Protein AF-A0A7C2C1T5-F1 (afdb_monomer_lite)

Sequence (94 aa):
MSPEEARDLLPLYALGALTPGERQRVEEALKRYPELWPEARALLETASELAAGLPPEPLPEGLEARVLRRIRRVRPSWGRPLLAAAAALLLVAL

InterPro domains:
  IPR027383 Putative zinc-finger [PF13490] (4-31)
  IPR041916 Anti-sigma factor, zinc-finger domain superfamily [G3DSA:1.10.10.1320] (1-73)

pLDDT: mean 87.32, std 15.79, range [51.03, 98.62]

Secondary structure (DSSP, 8-state):
--HHHHHHHHHHHHTT-S-HHHHHHHHHHHHH-GGGHHHHHHHHHHHHHHHHTSPPPPPPTTHHHHHHHHHHHHS--TTHHHHHHHHHHHHH--

Radius of gyration: 23.15 Å; chains: 1; boundi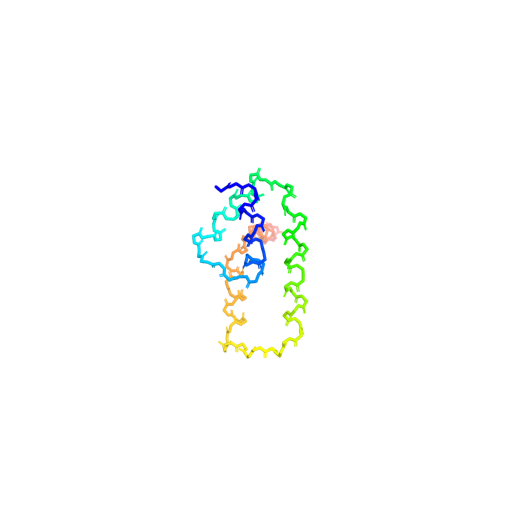ng box: 36×52×57 Å

Foldseek 3Di:
DDLVVLLVCLLCLLLVNDDPVNVVVSVVSCVVCVVSVVVSVVSNVVNVVVVVPDDDDDDPPCPVVVVVVVVVVPDPVVVVVVVVVVVVVVVVVD

Organism: NCBI:txid540988

Structure (mmCIF, N/CA/C/O backbone):
data_AF-A0A7C2C1T5-F1
#
_entry.id   AF-A0A7C2C1T5-F1
#
loop_
_atom_site.group_PDB
_atom_site.id
_atom_site.type_symbol
_atom_site.label_atom_id
_atom_site.label_alt_id
_atom_site.label_comp_id
_atom_site.label_asym_id
_atom_site.label_entity_id
_atom_site.label_seq_id
_atom_site.pdbx_PDB_ins_code
_atom_site.Cartn_x
_atom_site.Cartn_y
_atom_site.Cartn_z
_atom_site.occupancy
_ato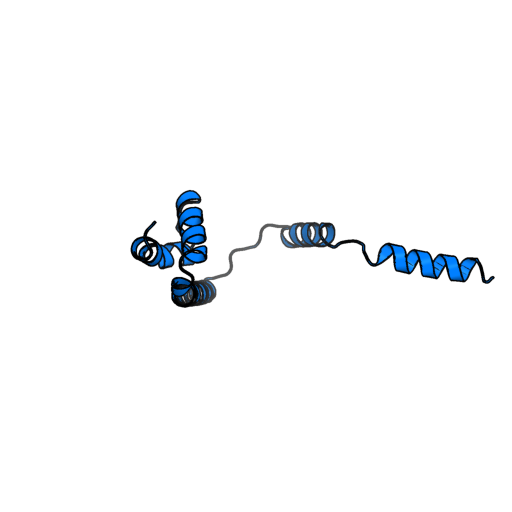m_site.B_iso_or_equiv
_atom_site.auth_seq_id
_atom_site.auth_comp_id
_atom_site.auth_asym_id
_atom_site.auth_atom_id
_atom_site.pdbx_PDB_model_num
ATOM 1 N N . MET A 1 1 ? -13.386 -4.904 11.084 1.00 93.88 1 MET A N 1
ATOM 2 C CA . MET A 1 1 ? -11.952 -4.975 11.379 1.00 93.88 1 MET A CA 1
ATOM 3 C C . MET A 1 1 ? -11.656 -3.986 12.479 1.00 93.88 1 MET A C 1
ATOM 5 O O . MET A 1 1 ? -12.128 -2.853 12.385 1.00 93.88 1 MET A O 1
ATOM 9 N N . SER A 1 2 ? -10.979 -4.450 13.524 1.00 98.12 2 SER A N 1
ATOM 10 C CA . SER A 1 2 ? -10.467 -3.606 14.606 1.00 98.12 2 SER A CA 1
ATOM 11 C C . SER A 1 2 ? -9.283 -2.752 14.107 1.00 98.12 2 SER A C 1
ATOM 13 O O . SER A 1 2 ? -8.713 -3.060 13.057 1.00 98.12 2 SER A O 1
ATOM 15 N N . PRO A 1 3 ? -8.899 -1.666 14.804 1.00 98.00 3 PRO A N 1
ATOM 16 C CA . PRO A 1 3 ? -7.715 -0.891 14.425 1.00 98.00 3 PRO A CA 1
ATOM 17 C C . PRO A 1 3 ? -6.414 -1.704 14.536 1.00 98.00 3 PRO A C 1
ATOM 19 O O . PRO A 1 3 ? -5.495 -1.477 13.757 1.00 98.00 3 PRO A O 1
ATOM 22 N N . GLU A 1 4 ? -6.345 -2.666 15.459 1.00 98.44 4 GLU A N 1
ATOM 23 C CA . GLU A 1 4 ? -5.188 -3.554 15.646 1.00 98.44 4 GLU A CA 1
ATOM 24 C C . GLU A 1 4 ? -5.048 -4.546 14.485 1.00 98.44 4 GLU A C 1
ATOM 26 O O . GLU A 1 4 ? -4.014 -4.577 13.829 1.00 98.44 4 GLU A O 1
ATOM 31 N N . GLU A 1 5 ? -6.135 -5.233 14.120 1.00 98.25 5 GLU A N 1
ATOM 32 C CA . GLU A 1 5 ? -6.174 -6.101 12.935 1.00 98.25 5 GLU A CA 1
ATOM 33 C C . GLU A 1 5 ? -5.819 -5.331 11.651 1.00 98.25 5 GLU A C 1
ATOM 35 O O . GLU A 1 5 ? -5.161 -5.860 10.758 1.00 98.25 5 GLU A O 1
ATOM 40 N N . ALA A 1 6 ? -6.266 -4.074 11.536 1.00 98.44 6 ALA A N 1
ATOM 41 C CA . ALA A 1 6 ? -5.926 -3.230 10.396 1.00 98.44 6 ALA A CA 1
ATOM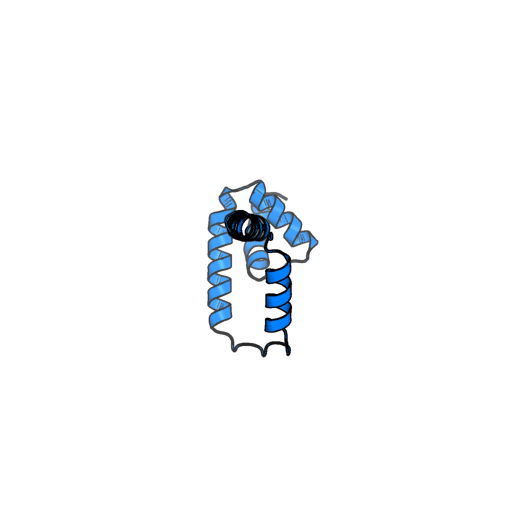 42 C C . ALA A 1 6 ? -4.432 -2.892 10.368 1.00 98.44 6 ALA A C 1
ATOM 44 O O . ALA A 1 6 ? -3.831 -2.955 9.295 1.00 98.44 6 ALA A O 1
ATOM 45 N N . ARG A 1 7 ? -3.850 -2.554 11.529 1.00 98.50 7 ARG A N 1
ATOM 46 C CA . ARG A 1 7 ? -2.421 -2.260 11.690 1.00 98.50 7 ARG A CA 1
ATOM 47 C C . ARG A 1 7 ? -1.559 -3.454 11.279 1.00 98.50 7 ARG A C 1
ATOM 49 O O . ARG A 1 7 ? -0.640 -3.278 10.483 1.00 98.50 7 ARG A O 1
ATOM 56 N N . ASP A 1 8 ? -1.910 -4.657 11.727 1.00 98.50 8 ASP A N 1
ATOM 57 C CA . ASP A 1 8 ? -1.176 -5.891 11.409 1.00 98.50 8 ASP A CA 1
ATOM 58 C C . ASP A 1 8 ? -1.117 -6.181 9.901 1.00 98.50 8 ASP A C 1
ATOM 60 O O . ASP A 1 8 ? -0.157 -6.769 9.400 1.00 98.50 8 ASP A O 1
ATOM 64 N N . LEU A 1 9 ? -2.129 -5.736 9.150 1.00 98.56 9 LEU A N 1
ATOM 65 C CA . LEU A 1 9 ? -2.191 -5.899 7.699 1.00 98.56 9 LEU A CA 1
ATOM 66 C C . LEU A 1 9 ? -1.492 -4.780 6.916 1.00 98.56 9 LEU A C 1
ATOM 68 O O . LEU A 1 9 ? -1.310 -4.934 5.705 1.00 98.56 9 LEU A O 1
ATOM 72 N N . LEU A 1 10 ? -1.080 -3.673 7.547 1.00 98.56 10 LEU A N 1
ATOM 73 C CA . LEU A 1 10 ? -0.453 -2.546 6.841 1.00 98.56 10 LEU A CA 1
ATOM 74 C C . LEU A 1 10 ? 0.836 -2.921 6.093 1.00 98.56 10 LEU A C 1
ATOM 76 O O . LEU A 1 10 ? 0.990 -2.455 4.962 1.00 98.56 10 LEU A O 1
ATOM 80 N N . PRO A 1 11 ? 1.738 -3.777 6.619 1.00 98.38 11 PRO A N 1
ATOM 81 C CA . PRO A 1 11 ? 2.921 -4.195 5.866 1.00 98.38 11 PRO A CA 1
ATOM 82 C C . PRO A 1 11 ? 2.559 -4.951 4.581 1.00 98.38 11 PRO A C 1
ATOM 84 O O . PRO A 1 11 ? 3.102 -4.674 3.511 1.00 98.38 11 PRO A O 1
ATOM 87 N N . LEU A 1 12 ? 1.588 -5.867 4.655 1.00 98.25 12 LEU A N 1
ATOM 88 C CA . LEU A 1 12 ? 1.106 -6.617 3.490 1.00 98.25 12 LEU A CA 1
ATOM 89 C C . LEU A 1 12 ? 0.365 -5.713 2.502 1.00 98.25 12 LEU A C 1
ATOM 91 O O . LEU A 1 12 ? 0.488 -5.883 1.289 1.00 98.25 12 LEU A O 1
ATOM 95 N N . TYR A 1 13 ? -0.385 -4.737 3.013 1.00 98.25 13 TYR A N 1
ATOM 9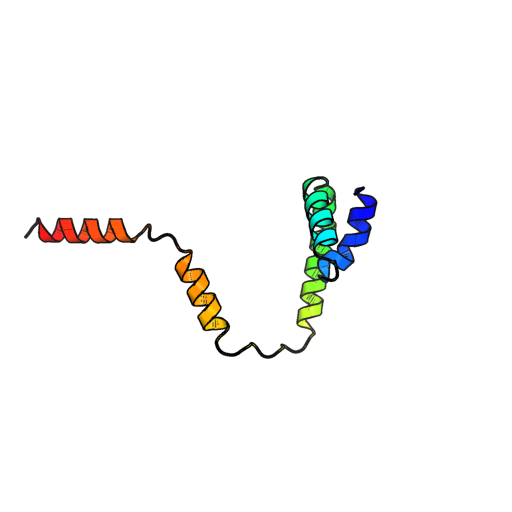6 C CA . TYR A 1 13 ? -1.020 -3.707 2.202 1.00 98.25 13 TYR A CA 1
ATOM 97 C C . TYR A 1 13 ? 0.025 -2.891 1.430 1.00 98.25 13 TYR A C 1
ATOM 99 O O . TYR A 1 13 ? -0.107 -2.742 0.215 1.00 98.25 13 TYR A O 1
ATOM 107 N N . ALA A 1 14 ? 1.084 -2.429 2.106 1.00 98.00 14 ALA A N 1
ATOM 108 C CA . ALA A 1 14 ? 2.151 -1.630 1.507 1.00 98.00 14 ALA A CA 1
ATOM 109 C C . ALA A 1 14 ? 2.922 -2.393 0.419 1.00 98.00 14 ALA A C 1
ATOM 111 O O . ALA A 1 14 ? 3.222 -1.834 -0.633 1.00 98.00 14 ALA A O 1
ATOM 112 N N . LEU A 1 15 ? 3.166 -3.689 0.629 1.00 96.12 15 LEU A N 1
ATOM 113 C CA . LEU A 1 15 ? 3.797 -4.572 -0.358 1.00 96.12 15 LEU A CA 1
ATOM 114 C C . LEU A 1 15 ? 2.840 -5.040 -1.470 1.00 96.12 15 LEU A C 1
ATOM 116 O O . LEU A 1 15 ? 3.250 -5.761 -2.377 1.00 96.12 15 LEU A O 1
ATOM 120 N N . GLY A 1 16 ? 1.558 -4.669 -1.412 1.00 96.38 16 GLY A N 1
ATOM 121 C CA . GLY A 1 16 ? 0.555 -5.106 -2.381 1.00 96.38 16 GLY A CA 1
ATOM 122 C C . GLY A 1 16 ? 0.228 -6.604 -2.321 1.00 96.38 16 GLY A C 1
ATOM 123 O O . GLY A 1 16 ? -0.329 -7.128 -3.282 1.00 96.38 16 GLY A O 1
ATOM 124 N N . ALA A 1 17 ? 0.533 -7.276 -1.208 1.00 97.56 17 ALA A N 1
ATOM 125 C CA . ALA A 1 17 ? 0.421 -8.726 -1.019 1.00 97.56 17 ALA A CA 1
ATOM 126 C C . ALA A 1 17 ? -0.944 -9.194 -0.469 1.00 97.56 17 ALA A C 1
ATOM 128 O O . ALA A 1 17 ? -1.128 -10.375 -0.186 1.00 97.56 17 ALA A O 1
ATOM 129 N N . LEU A 1 18 ? -1.903 -8.280 -0.308 1.00 98.25 18 LEU A N 1
ATOM 130 C CA . LEU A 1 18 ? -3.264 -8.602 0.125 1.00 98.25 18 LEU A CA 1
ATOM 131 C C . LEU A 1 18 ? -4.140 -9.090 -1.027 1.00 98.25 18 LEU A C 1
ATOM 133 O O . LEU A 1 18 ? -4.046 -8.604 -2.158 1.00 98.25 18 LEU A O 1
ATOM 137 N N . THR A 1 19 ? -5.096 -9.962 -0.709 1.00 98.31 19 THR A N 1
ATOM 138 C CA . THR A 1 19 ? -6.207 -10.247 -1.623 1.00 98.31 19 THR A CA 1
ATOM 139 C C . THR A 1 19 ? -7.068 -8.991 -1.845 1.00 98.31 19 THR A C 1
ATOM 141 O O . THR A 1 19 ? -7.081 -8.082 -1.006 1.00 98.31 19 THR A O 1
ATOM 144 N N . PRO A 1 20 ? -7.856 -8.913 -2.938 1.00 98.25 20 PRO A N 1
ATOM 145 C CA . PRO A 1 20 ? -8.723 -7.759 -3.189 1.00 98.25 20 PRO A CA 1
ATOM 146 C C . PRO A 1 20 ? -9.707 -7.461 -2.046 1.00 98.25 20 PRO A C 1
ATOM 148 O O . PRO A 1 20 ? -9.932 -6.299 -1.711 1.00 98.25 20 PRO A O 1
ATOM 151 N N . GLY A 1 21 ? -10.261 -8.503 -1.415 1.00 98.19 21 GLY A N 1
ATOM 152 C CA . GLY A 1 21 ? -11.186 -8.353 -0.290 1.00 98.19 21 GLY A CA 1
ATOM 153 C C . GLY A 1 21 ? -10.503 -7.848 0.984 1.00 98.19 21 GLY A C 1
ATOM 154 O O . GLY A 1 21 ? -11.049 -6.998 1.683 1.00 98.19 21 GLY A O 1
ATOM 155 N N . GLU A 1 22 ? -9.295 -8.326 1.288 1.00 98.31 22 GLU A N 1
ATOM 156 C CA . GLU A 1 22 ? -8.506 -7.818 2.419 1.00 98.31 22 GLU A CA 1
ATOM 157 C C . GLU A 1 22 ? -8.092 -6.371 2.210 1.00 98.31 22 GLU A C 1
ATOM 159 O O . GLU A 1 22 ? -8.296 -5.555 3.106 1.00 98.31 22 GLU A O 1
ATOM 164 N N . ARG A 1 23 ? -7.602 -6.040 1.011 1.00 98.50 23 ARG A N 1
ATOM 165 C CA . ARG A 1 23 ? -7.267 -4.666 0.641 1.00 98.50 23 ARG A CA 1
ATOM 166 C C . ARG A 1 23 ? -8.451 -3.737 0.880 1.00 98.50 23 ARG A C 1
ATOM 168 O O . ARG A 1 23 ? -8.296 -2.732 1.563 1.00 98.50 23 ARG A O 1
ATOM 175 N N . GLN A 1 24 ? -9.634 -4.098 0.383 1.00 98.50 24 GLN A N 1
ATOM 176 C CA . GLN A 1 24 ? -10.826 -3.274 0.558 1.00 98.50 24 GLN A CA 1
ATOM 177 C C . GLN A 1 24 ? -11.170 -3.077 2.041 1.00 98.50 24 GLN A C 1
ATOM 179 O O . GLN A 1 24 ? -11.489 -1.968 2.460 1.00 98.50 24 GLN A O 1
ATOM 184 N N . ARG A 1 25 ? -11.057 -4.127 2.866 1.00 98.31 25 ARG A N 1
ATOM 185 C CA . ARG A 1 25 ? -11.275 -4.003 4.317 1.00 98.31 25 ARG A CA 1
ATOM 186 C C . ARG A 1 25 ? -10.251 -3.076 4.979 1.00 98.31 25 ARG A C 1
ATOM 188 O O . ARG A 1 25 ? -10.652 -2.293 5.838 1.00 98.31 25 ARG A O 1
ATOM 195 N N . VAL A 1 26 ? -8.974 -3.145 4.592 1.00 98.56 26 VAL A N 1
ATOM 196 C CA . VAL A 1 26 ? -7.907 -2.258 5.101 1.00 98.56 26 VAL A CA 1
ATOM 197 C C . VAL A 1 26 ? -8.153 -0.813 4.685 1.00 98.56 26 VAL A C 1
ATOM 199 O O . VAL A 1 26 ? -8.096 0.076 5.529 1.00 98.56 26 VAL A O 1
ATOM 202 N N . GLU A 1 27 ? -8.521 -0.568 3.431 1.00 98.44 27 GLU A N 1
ATOM 203 C CA . GLU A 1 27 ? -8.850 0.775 2.942 1.00 98.44 27 GLU A CA 1
ATOM 204 C C . GLU A 1 27 ? -10.049 1.384 3.685 1.00 98.44 27 GLU A C 1
ATOM 206 O O . GLU A 1 27 ? -10.014 2.555 4.063 1.00 98.44 27 GLU A O 1
ATOM 211 N N . GLU A 1 28 ? -11.094 0.600 3.961 1.00 98.56 28 GLU A N 1
ATOM 212 C CA . GLU A 1 28 ? -12.217 1.060 4.787 1.00 98.56 28 GLU A CA 1
ATOM 213 C C . GLU A 1 28 ? -11.808 1.318 6.246 1.00 98.56 28 GLU A C 1
ATOM 215 O O . GLU A 1 28 ? -12.288 2.270 6.867 1.00 98.56 28 GLU A O 1
ATOM 220 N N . ALA A 1 29 ? -10.891 0.521 6.803 1.00 98.38 29 ALA A N 1
ATOM 221 C CA . ALA A 1 29 ? -10.354 0.764 8.138 1.00 98.38 29 ALA A CA 1
ATOM 222 C C . ALA A 1 29 ? -9.504 2.043 8.195 1.00 98.38 29 ALA A C 1
ATOM 224 O O . ALA A 1 29 ? -9.679 2.822 9.122 1.00 98.38 29 ALA A O 1
ATOM 225 N N . LEU A 1 30 ? -8.675 2.327 7.186 1.00 98.38 30 LEU A N 1
ATOM 226 C CA . LEU A 1 30 ? -7.892 3.569 7.089 1.00 98.38 30 LEU A CA 1
ATOM 227 C C . LEU A 1 30 ? -8.769 4.826 6.964 1.00 98.38 30 LEU A C 1
ATOM 229 O O . LEU A 1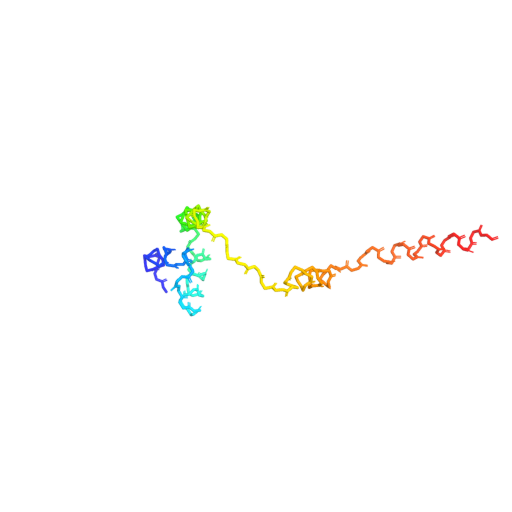 30 ? -8.374 5.909 7.396 1.00 98.38 30 LEU A O 1
ATOM 233 N N . LYS A 1 31 ? -9.972 4.705 6.387 1.00 98.31 31 LYS A N 1
ATOM 234 C CA . LYS A 1 31 ? -10.971 5.789 6.395 1.00 98.31 31 LYS A CA 1
ATOM 235 C C . LYS A 1 31 ? -11.576 5.995 7.784 1.00 98.31 31 LYS A C 1
ATOM 237 O O . LYS A 1 31 ? -11.882 7.124 8.153 1.00 98.31 31 LYS A O 1
ATOM 242 N N . ARG A 1 32 ? -11.785 4.907 8.530 1.00 98.44 32 ARG A N 1
ATOM 243 C CA . ARG A 1 32 ? -12.409 4.920 9.861 1.00 98.44 32 ARG A CA 1
ATOM 244 C C . ARG A 1 32 ? -11.444 5.325 10.978 1.00 98.44 32 ARG A C 1
ATOM 246 O O . ARG A 1 32 ? -11.878 5.991 11.910 1.00 98.44 32 ARG A O 1
ATOM 253 N N . TYR A 1 33 ? -10.183 4.922 10.869 1.00 98.44 33 TYR A N 1
ATOM 254 C CA . TYR A 1 33 ? -9.116 5.101 11.854 1.00 98.44 33 TYR A CA 1
ATOM 255 C C . TYR A 1 33 ? -7.981 5.927 11.230 1.00 98.44 33 TYR A C 1
ATOM 257 O O . TYR A 1 33 ? -6.958 5.372 10.809 1.00 98.44 33 TYR A O 1
ATOM 265 N N . PRO A 1 34 ? -8.162 7.253 11.083 1.00 97.94 34 PRO A N 1
ATOM 266 C CA . PRO A 1 34 ? -7.190 8.106 10.410 1.00 97.94 34 PRO A CA 1
ATOM 267 C C . PRO A 1 34 ? -5.816 8.142 11.100 1.00 97.94 34 PRO A C 1
ATOM 269 O O . PRO A 1 34 ? -4.814 8.445 10.455 1.00 97.94 34 PRO A O 1
ATOM 272 N N . GLU A 1 35 ? -5.743 7.792 12.383 1.00 98.25 35 GLU A N 1
ATOM 273 C CA . GLU A 1 35 ? -4.515 7.638 13.164 1.00 98.25 35 GLU A CA 1
ATOM 274 C C . GLU A 1 35 ? -3.566 6.547 12.640 1.00 98.25 35 GLU A C 1
ATOM 276 O O . GLU A 1 35 ? -2.389 6.555 12.990 1.00 98.25 35 GLU A O 1
ATOM 281 N N . LEU A 1 36 ? -4.043 5.633 11.786 1.00 98.44 36 LEU A N 1
ATOM 282 C CA . LEU A 1 36 ? -3.219 4.599 11.150 1.00 98.44 36 LEU A CA 1
ATOM 283 C C . LEU A 1 36 ? -2.477 5.104 9.899 1.00 98.44 36 LEU A C 1
ATOM 285 O O . LEU A 1 36 ? -1.537 4.460 9.433 1.00 98.44 36 LEU A O 1
ATOM 289 N N . TRP A 1 37 ? -2.859 6.263 9.345 1.00 98.19 37 TRP A N 1
ATOM 290 C CA . TRP A 1 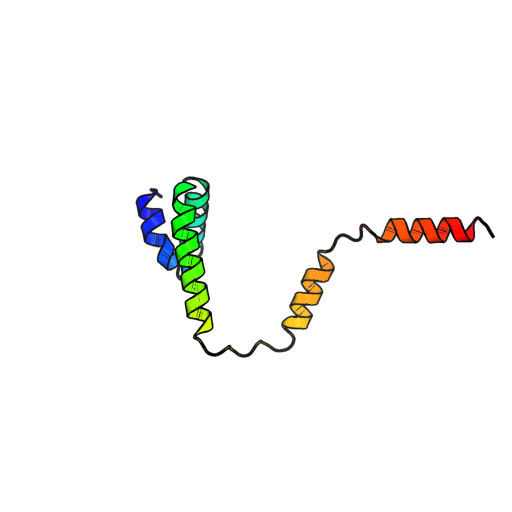37 ? -2.234 6.803 8.131 1.00 98.19 37 TRP A CA 1
ATOM 291 C C . TRP A 1 37 ? -0.736 7.089 8.237 1.00 98.19 37 TRP A C 1
ATOM 293 O O . TRP A 1 37 ? -0.047 6.812 7.255 1.00 98.19 37 TRP A O 1
ATOM 303 N N . PRO A 1 38 ? -0.203 7.651 9.341 1.00 98.62 38 PRO A N 1
ATOM 304 C CA . PRO A 1 38 ? 1.231 7.899 9.459 1.00 98.62 38 PRO A CA 1
ATOM 305 C C . PRO A 1 38 ? 2.057 6.621 9.282 1.00 98.62 38 PRO A C 1
ATOM 307 O O . PRO A 1 38 ? 3.011 6.605 8.511 1.00 98.62 38 PRO A O 1
ATOM 310 N N . GLU A 1 39 ? 1.636 5.534 9.928 1.00 98.38 39 GLU A N 1
ATOM 311 C CA . GLU A 1 39 ? 2.288 4.227 9.832 1.00 98.38 39 GLU A CA 1
ATOM 312 C C . GLU A 1 39 ? 2.135 3.622 8.432 1.00 98.38 39 GLU A C 1
ATOM 314 O O . GLU A 1 39 ? 3.118 3.198 7.825 1.00 98.38 39 GLU A O 1
ATOM 319 N N . ALA A 1 40 ? 0.924 3.667 7.866 1.00 98.31 40 ALA A N 1
ATOM 320 C CA . ALA A 1 40 ? 0.676 3.195 6.507 1.00 98.31 40 ALA A CA 1
ATOM 321 C C . ALA A 1 40 ? 1.534 3.939 5.468 1.00 98.31 40 ALA A C 1
ATOM 323 O O . ALA A 1 40 ? 2.058 3.320 4.545 1.00 98.31 40 ALA A O 1
ATOM 324 N N . ARG A 1 41 ? 1.701 5.262 5.615 1.00 98.38 41 ARG A N 1
ATOM 325 C CA . ARG A 1 41 ? 2.555 6.072 4.733 1.00 98.38 41 ARG A CA 1
ATOM 326 C C . ARG A 1 41 ? 4.022 5.703 4.865 1.00 98.38 41 ARG A C 1
ATOM 328 O O . ARG A 1 41 ? 4.647 5.484 3.837 1.00 98.38 41 ARG A O 1
ATOM 335 N N . ALA A 1 42 ? 4.534 5.577 6.089 1.00 98.44 42 ALA A N 1
ATOM 336 C CA . ALA A 1 42 ? 5.919 5.173 6.314 1.00 98.44 42 ALA A CA 1
ATOM 337 C C . ALA A 1 42 ? 6.220 3.822 5.641 1.00 98.44 42 ALA A C 1
ATOM 339 O O . ALA A 1 42 ? 7.207 3.688 4.925 1.00 98.44 42 ALA A O 1
ATOM 340 N N . LEU A 1 43 ? 5.318 2.844 5.779 1.00 98.31 43 LEU A N 1
ATOM 341 C CA . LEU A 1 43 ? 5.462 1.538 5.133 1.00 98.31 43 LEU A CA 1
ATOM 342 C C . LEU A 1 43 ? 5.396 1.619 3.599 1.00 98.31 43 LEU A C 1
ATOM 344 O O . LEU A 1 43 ? 6.169 0.946 2.919 1.00 98.31 43 LEU A O 1
ATOM 348 N N . LEU A 1 44 ? 4.498 2.439 3.041 1.00 97.81 44 LEU A N 1
ATOM 349 C CA . LEU A 1 44 ? 4.405 2.663 1.593 1.00 97.81 44 LEU A CA 1
ATOM 350 C C . LEU A 1 44 ? 5.669 3.331 1.030 1.00 97.81 44 LEU A C 1
ATOM 352 O O . LEU A 1 44 ? 6.137 2.949 -0.042 1.00 97.81 44 LEU A O 1
ATOM 356 N N . GLU A 1 45 ? 6.229 4.303 1.750 1.00 97.06 45 GLU A N 1
ATOM 357 C CA . GLU A 1 45 ? 7.487 4.963 1.391 1.00 97.06 45 GLU A CA 1
ATOM 358 C C . GLU A 1 45 ? 8.639 3.952 1.390 1.00 97.06 45 GLU A C 1
ATOM 360 O O . GLU A 1 45 ? 9.310 3.799 0.369 1.00 97.06 45 GLU A O 1
ATOM 365 N N . THR A 1 46 ? 8.793 3.157 2.454 1.00 96.19 46 THR A N 1
ATOM 366 C CA . THR A 1 46 ? 9.806 2.090 2.513 1.00 96.19 46 THR A CA 1
ATOM 367 C C . THR A 1 46 ? 9.635 1.055 1.395 1.00 96.19 46 THR A C 1
ATOM 369 O O . THR A 1 46 ? 10.615 0.637 0.777 1.00 96.19 46 THR A O 1
ATOM 372 N N . ALA A 1 47 ? 8.400 0.653 1.078 1.00 95.25 47 ALA A N 1
ATOM 373 C CA . ALA A 1 47 ? 8.138 -0.264 -0.032 1.00 95.25 47 ALA A CA 1
ATOM 374 C C . ALA A 1 47 ? 8.576 0.330 -1.386 1.00 95.25 47 ALA A C 1
ATOM 376 O O . ALA A 1 47 ? 9.074 -0.397 -2.249 1.00 95.25 47 ALA A O 1
ATOM 377 N N . SER A 1 48 ? 8.437 1.648 -1.569 1.00 92.56 48 SER A N 1
ATOM 378 C CA . SER A 1 48 ? 8.891 2.337 -2.781 1.00 92.56 48 SER A CA 1
ATOM 379 C C . SER A 1 48 ? 10.419 2.388 -2.900 1.00 92.56 48 SER A C 1
ATOM 381 O O . SER A 1 48 ? 10.953 2.166 -3.987 1.00 92.56 48 SER A O 1
ATOM 383 N N . GLU A 1 49 ? 11.127 2.596 -1.788 1.00 94.25 49 GLU A N 1
ATOM 384 C CA . GLU A 1 49 ? 12.594 2.567 -1.745 1.00 94.25 49 GLU A CA 1
ATOM 385 C C . GLU A 1 49 ? 13.134 1.172 -2.067 1.00 94.25 49 GLU A C 1
ATOM 387 O O . GLU A 1 49 ? 14.098 1.035 -2.820 1.00 94.25 49 GLU A O 1
ATOM 392 N N . LEU A 1 50 ? 12.468 0.124 -1.570 1.00 91.00 50 LEU A N 1
ATOM 393 C CA . LEU A 1 50 ? 12.827 -1.257 -1.884 1.00 91.00 50 LEU A CA 1
ATOM 394 C C . LEU A 1 50 ? 12.729 -1.536 -3.390 1.00 91.00 50 LEU A C 1
ATOM 396 O O . LEU A 1 50 ? 13.622 -2.160 -3.964 1.00 91.00 50 LEU A O 1
ATOM 400 N N . ALA A 1 51 ? 11.674 -1.040 -4.044 1.00 87.50 51 ALA A N 1
ATOM 401 C CA . ALA A 1 51 ? 11.493 -1.203 -5.484 1.00 87.50 51 ALA A CA 1
ATOM 402 C C . ALA A 1 51 ? 12.592 -0.503 -6.304 1.00 87.50 51 ALA A C 1
ATOM 404 O O . ALA A 1 51 ? 12.959 -0.998 -7.367 1.00 87.50 51 ALA A O 1
ATOM 405 N N . ALA A 1 52 ? 13.160 0.601 -5.806 1.00 88.12 52 ALA A N 1
ATOM 406 C CA . ALA A 1 52 ? 14.250 1.314 -6.476 1.00 88.12 52 ALA A CA 1
ATOM 407 C C . ALA A 1 52 ? 15.563 0.509 -6.532 1.00 88.12 52 ALA A C 1
ATOM 409 O O . ALA A 1 52 ? 16.405 0.768 -7.391 1.00 88.12 52 ALA A O 1
ATOM 410 N N . GLY A 1 53 ? 15.739 -0.472 -5.640 1.00 89.31 53 GLY A N 1
ATOM 411 C CA . GLY A 1 53 ? 16.890 -1.380 -5.640 1.00 89.31 53 GLY A CA 1
ATOM 412 C C . GLY A 1 53 ? 16.778 -2.551 -6.623 1.00 89.31 53 GLY A C 1
ATOM 413 O O . GLY A 1 53 ? 17.739 -3.305 -6.777 1.00 89.31 53 GLY A O 1
ATOM 414 N N . LEU A 1 54 ? 15.625 -2.731 -7.274 1.00 88.44 54 LEU A N 1
ATOM 415 C CA . LEU A 1 54 ? 15.387 -3.825 -8.214 1.00 88.44 54 LEU A CA 1
ATOM 416 C C . LEU A 1 54 ? 15.701 -3.400 -9.656 1.00 88.44 54 LEU A C 1
ATOM 418 O O . LEU A 1 54 ? 15.503 -2.237 -10.019 1.00 88.44 54 LEU A O 1
ATOM 422 N N . PRO A 1 55 ? 16.166 -4.327 -10.514 1.00 91.50 55 PRO A N 1
ATOM 423 C CA . PRO A 1 55 ? 16.288 -4.042 -11.935 1.00 91.50 55 PRO A CA 1
ATOM 424 C C . PRO A 1 55 ? 14.903 -3.731 -12.530 1.00 91.50 55 PRO A C 1
ATOM 426 O O . PRO A 1 55 ? 13.918 -4.377 -12.163 1.00 91.50 55 PRO A O 1
ATOM 429 N N . PRO A 1 56 ? 14.801 -2.762 -13.455 1.00 87.38 56 PRO A N 1
ATOM 430 C CA . PRO A 1 56 ? 13.537 -2.453 -14.103 1.00 87.38 56 PRO A CA 1
ATOM 431 C C . PRO A 1 56 ? 13.094 -3.609 -15.007 1.00 87.38 56 PRO A C 1
ATOM 433 O O . PRO A 1 56 ? 13.869 -4.100 -15.829 1.00 87.38 56 PRO A O 1
ATOM 436 N N . GLU A 1 57 ? 11.826 -4.000 -14.897 1.00 89.62 57 GLU A N 1
ATOM 437 C CA . GLU A 1 57 ? 11.204 -4.960 -15.810 1.00 89.62 57 GLU A CA 1
ATOM 438 C C . GLU A 1 57 ? 10.928 -4.284 -17.170 1.00 89.62 57 GLU A C 1
ATOM 440 O O . GLU A 1 57 ? 10.488 -3.124 -17.201 1.00 89.62 57 GLU A O 1
ATOM 445 N N . PRO A 1 58 ? 11.154 -4.962 -18.311 1.00 91.81 58 PRO A N 1
ATOM 446 C CA . PRO A 1 58 ? 10.796 -4.427 -19.616 1.00 91.81 58 PRO A CA 1
ATOM 447 C C . PRO A 1 58 ? 9.307 -4.082 -19.696 1.00 91.81 58 PRO A C 1
ATOM 449 O O . PRO A 1 58 ? 8.423 -4.861 -19.334 1.00 91.81 58 PRO A O 1
ATOM 452 N N . LEU A 1 59 ? 9.018 -2.897 -20.231 1.00 91.31 59 LEU A N 1
ATOM 453 C CA . LEU A 1 59 ? 7.644 -2.469 -20.453 1.00 91.31 59 LEU A CA 1
ATOM 454 C C . LEU A 1 59 ? 7.050 -3.192 -21.672 1.00 91.31 59 LEU A C 1
ATOM 456 O O . LEU A 1 59 ? 7.715 -3.294 -22.704 1.00 91.31 59 LEU A O 1
ATOM 460 N N . PRO A 1 60 ? 5.775 -3.618 -21.613 1.00 94.62 60 PRO A N 1
ATOM 461 C CA . PRO A 1 60 ? 5.074 -4.133 -22.780 1.00 94.62 60 PRO A CA 1
ATOM 462 C C . PRO A 1 60 ? 5.076 -3.133 -23.939 1.00 94.62 60 PRO A C 1
ATOM 464 O O . PRO A 1 60 ? 4.840 -1.933 -23.745 1.00 94.62 60 PRO A O 1
ATOM 467 N N . GLU A 1 61 ? 5.253 -3.636 -25.160 1.00 95.38 61 GLU A N 1
ATOM 468 C CA . GLU A 1 61 ? 5.237 -2.805 -26.363 1.00 95.38 61 GLU A CA 1
ATOM 469 C C . GLU A 1 61 ? 3.949 -1.971 -26.467 1.00 95.38 61 GLU A C 1
ATOM 471 O O . GLU A 1 61 ? 2.828 -2.428 -26.215 1.00 95.38 61 GLU A O 1
ATOM 476 N N . GLY A 1 62 ? 4.109 -0.690 -26.810 1.00 94.88 62 GLY A N 1
ATOM 477 C CA . GLY A 1 62 ? 2.995 0.243 -26.977 1.00 94.88 62 GLY A CA 1
ATOM 478 C C . GLY A 1 62 ? 2.241 0.609 -25.689 1.00 94.88 62 GLY A C 1
ATOM 479 O O . GLY A 1 62 ? 1.207 1.284 -25.776 1.00 94.88 62 GLY A O 1
ATOM 480 N N . LEU A 1 63 ? 2.717 0.207 -24.499 1.00 94.50 63 LEU A N 1
ATOM 481 C CA . LEU A 1 63 ? 2.103 0.577 -23.218 1.00 94.50 63 LEU A CA 1
ATOM 482 C C . LEU A 1 63 ? 1.992 2.098 -23.066 1.00 94.50 63 LEU A C 1
ATOM 484 O O . LEU A 1 63 ? 0.910 2.599 -22.755 1.00 94.50 63 LEU A O 1
ATOM 488 N N . GLU A 1 64 ? 3.066 2.833 -23.352 1.00 93.38 64 GLU A N 1
ATOM 489 C CA . GLU A 1 64 ? 3.091 4.295 -23.256 1.00 93.38 64 GLU A CA 1
ATOM 490 C C . GLU A 1 64 ? 1.998 4.937 -24.125 1.00 93.38 64 GLU A C 1
ATOM 492 O O . GLU A 1 64 ? 1.147 5.678 -23.629 1.00 93.38 64 GLU A O 1
ATOM 497 N N . ALA A 1 65 ? 1.934 4.574 -25.411 1.00 95.25 65 ALA A N 1
ATOM 498 C CA . ALA A 1 65 ? 0.921 5.083 -26.334 1.00 95.25 65 ALA A CA 1
ATOM 499 C C . ALA A 1 65 ? -0.512 4.754 -25.869 1.00 95.25 65 ALA A C 1
ATOM 501 O O . ALA A 1 65 ? -1.419 5.590 -25.973 1.00 95.25 65 ALA A O 1
ATOM 502 N N . ARG A 1 66 ? -0.735 3.549 -25.321 1.00 93.62 66 ARG A N 1
ATOM 503 C CA . ARG A 1 66 ? -2.030 3.139 -24.749 1.00 93.62 66 ARG A CA 1
ATOM 504 C C . ARG A 1 66 ? -2.417 3.999 -23.545 1.00 93.62 66 ARG A C 1
ATOM 506 O O . ARG A 1 66 ? -3.571 4.433 -23.475 1.00 93.62 66 ARG A O 1
ATOM 513 N N . VAL A 1 67 ? -1.479 4.258 -22.633 1.00 94.31 67 VAL A N 1
ATOM 514 C CA . VAL A 1 67 ? -1.689 5.089 -21.437 1.00 94.31 67 VAL A CA 1
ATOM 515 C C . VAL A 1 67 ? -1.965 6.539 -21.832 1.00 94.31 67 VAL A C 1
ATOM 517 O O . VAL A 1 67 ? -2.993 7.094 -21.438 1.00 94.31 67 VAL A O 1
ATOM 520 N N . LEU A 1 68 ? -1.132 7.130 -22.693 1.00 93.75 68 LEU A N 1
ATOM 521 C CA . LEU A 1 68 ? -1.299 8.507 -23.168 1.00 93.75 68 LEU A CA 1
ATOM 522 C C . LEU A 1 68 ? -2.646 8.714 -23.867 1.00 93.75 68 LEU A C 1
ATOM 524 O O . LEU A 1 68 ? -3.337 9.706 -23.621 1.00 93.75 68 LEU A O 1
ATOM 528 N N . ARG A 1 69 ? -3.072 7.759 -24.701 1.00 93.12 69 ARG A N 1
ATOM 529 C CA . ARG A 1 69 ? -4.390 7.797 -25.348 1.00 93.12 69 ARG A CA 1
ATOM 530 C C . ARG A 1 69 ? -5.534 7.752 -24.333 1.00 93.12 69 ARG A C 1
ATOM 532 O O . ARG A 1 69 ? -6.527 8.455 -24.520 1.00 93.12 69 ARG A O 1
ATOM 539 N N . ARG A 1 70 ? -5.413 6.950 -23.268 1.00 90.31 70 ARG A N 1
ATOM 540 C CA . ARG A 1 70 ? -6.421 6.874 -22.197 1.00 90.31 70 ARG A CA 1
ATOM 541 C C . ARG A 1 70 ? -6.509 8.189 -21.420 1.00 90.31 70 ARG A C 1
ATOM 543 O O . ARG A 1 70 ? -7.613 8.693 -21.253 1.00 90.31 70 ARG A O 1
ATOM 550 N N . ILE A 1 71 ? -5.379 8.782 -21.036 1.00 89.44 71 ILE A N 1
ATOM 551 C CA . ILE A 1 71 ? -5.346 10.067 -20.314 1.00 89.44 71 ILE A CA 1
ATOM 552 C C . ILE A 1 71 ? -5.952 11.193 -21.165 1.00 89.44 71 ILE A C 1
ATOM 554 O O . ILE A 1 71 ? -6.770 11.972 -20.677 1.00 89.44 71 ILE A O 1
ATOM 558 N N . ARG A 1 72 ? -5.612 11.264 -22.461 1.00 82.62 72 ARG A N 1
ATOM 559 C CA . ARG A 1 72 ? -6.147 12.294 -23.372 1.00 82.62 72 ARG A CA 1
ATOM 560 C C . ARG A 1 72 ? -7.668 12.229 -23.537 1.00 82.62 72 ARG A C 1
ATOM 562 O O . ARG A 1 72 ? -8.280 13.277 -23.698 1.00 82.62 72 ARG A O 1
ATOM 569 N N . ARG A 1 73 ? -8.284 11.040 -23.472 1.00 76.12 73 ARG A N 1
ATOM 570 C CA . ARG A 1 73 ? -9.753 10.883 -23.541 1.00 76.12 73 ARG A CA 1
ATOM 571 C C . ARG A 1 73 ? -10.487 11.444 -22.321 1.00 76.12 73 ARG A C 1
ATOM 573 O O . ARG A 1 73 ? -11.648 11.803 -22.451 1.00 76.12 73 ARG A O 1
ATOM 580 N N . VAL A 1 74 ? -9.832 11.503 -21.162 1.00 72.25 74 VAL A N 1
ATOM 581 C CA . VAL A 1 74 ? -10.449 11.941 -19.898 1.00 72.25 74 VAL A CA 1
ATOM 582 C C . VAL A 1 74 ? -10.360 13.461 -19.714 1.00 72.25 74 VAL A C 1
ATOM 584 O O . VAL A 1 74 ? -11.087 14.020 -18.900 1.00 72.25 74 VAL A O 1
ATOM 587 N N . ARG A 1 75 ? -9.519 14.166 -20.488 1.00 65.25 75 ARG A N 1
ATOM 588 C CA . ARG A 1 75 ? -9.439 15.631 -20.411 1.00 65.25 75 ARG A CA 1
ATOM 589 C C . ARG A 1 75 ? -10.747 16.262 -20.915 1.00 65.25 75 ARG A C 1
ATOM 591 O O . ARG A 1 75 ? -11.060 16.106 -22.097 1.00 65.25 75 ARG A O 1
ATOM 598 N N . PRO A 1 76 ? -11.484 17.011 -20.073 1.00 59.81 76 PRO A N 1
ATOM 599 C CA . PRO A 1 76 ? -12.675 17.721 -20.511 1.00 59.81 76 PRO A CA 1
ATOM 600 C C . PRO A 1 76 ? -12.290 18.747 -21.580 1.00 59.81 76 PRO A C 1
ATOM 602 O O . PRO A 1 76 ? -11.340 19.511 -21.409 1.00 59.81 76 PRO A O 1
ATOM 605 N N . SER A 1 77 ? -13.029 18.803 -22.686 1.00 64.25 77 SER A N 1
ATOM 606 C CA . SER A 1 77 ? -12.769 19.732 -23.792 1.00 64.25 77 SER A CA 1
ATOM 607 C C . SER A 1 77 ? -13.224 21.170 -23.504 1.00 64.25 77 SER A C 1
ATOM 609 O O . SER A 1 77 ? -13.712 21.850 -24.406 1.00 64.25 77 SER A O 1
ATOM 611 N N . TRP A 1 78 ? -13.093 21.645 -22.262 1.00 58.03 78 TRP A N 1
ATOM 612 C CA . TRP A 1 78 ? -13.629 22.938 -21.811 1.00 58.03 78 TRP A CA 1
ATOM 613 C C . TRP A 1 78 ? -13.008 24.147 -22.538 1.00 58.03 78 TRP A C 1
ATOM 615 O O . TRP A 1 78 ? -13.599 25.218 -22.553 1.00 58.03 78 TRP A O 1
ATOM 625 N N . GLY A 1 79 ? -11.866 23.978 -23.218 1.00 56.19 79 GLY A N 1
ATOM 626 C CA . GLY A 1 79 ? -11.251 25.018 -24.057 1.00 56.19 79 GLY A CA 1
ATOM 627 C C . GLY A 1 79 ? -11.759 25.096 -25.506 1.00 56.19 79 GLY A C 1
ATOM 628 O O . GLY A 1 79 ? -11.487 26.076 -26.193 1.00 56.19 79 GLY A O 1
ATOM 629 N N . ARG A 1 80 ? -12.502 24.094 -26.003 1.00 56.69 80 ARG A N 1
ATOM 630 C CA . ARG A 1 80 ? -13.018 24.097 -27.387 1.00 56.69 80 ARG A CA 1
ATOM 631 C C . ARG A 1 80 ? -14.117 25.138 -27.665 1.00 56.69 80 ARG A C 1
ATOM 633 O O . ARG A 1 80 ? -14.033 25.759 -28.722 1.00 56.69 80 ARG A O 1
ATOM 640 N N . PRO A 1 81 ? -15.109 25.380 -26.783 1.00 56.84 81 PRO A N 1
ATOM 641 C CA . PRO A 1 81 ? -16.145 26.372 -27.078 1.00 56.84 81 PRO A CA 1
ATOM 642 C C . PRO A 1 81 ? -15.615 27.814 -27.038 1.00 56.84 81 PRO A C 1
ATOM 644 O O . PRO A 1 81 ? -16.069 28.643 -27.819 1.00 56.84 81 PRO A O 1
ATOM 647 N N . LEU A 1 82 ? -14.611 28.110 -26.201 1.00 58.44 82 LEU A N 1
ATOM 648 C CA . LEU A 1 82 ? -14.002 29.447 -26.115 1.00 58.44 82 LEU A CA 1
ATOM 649 C C . LEU A 1 82 ? -13.213 29.813 -27.380 1.00 58.44 82 LEU A C 1
ATOM 651 O O . LEU A 1 82 ? -13.318 30.933 -27.873 1.00 58.44 82 LEU A O 1
ATOM 655 N N . LEU A 1 83 ? -12.473 28.857 -27.949 1.00 57.41 83 LEU A N 1
ATOM 656 C CA . LEU A 1 83 ? -11.753 29.063 -29.209 1.00 57.41 83 LEU A CA 1
ATOM 657 C C . LEU A 1 83 ? -12.707 29.187 -30.410 1.00 57.41 83 LEU A C 1
ATOM 659 O O . LEU A 1 83 ? -12.454 29.982 -31.311 1.00 57.41 83 LEU A O 1
ATOM 663 N N . ALA A 1 84 ? -13.827 28.456 -30.402 1.00 59.62 84 ALA A N 1
ATOM 664 C CA . ALA A 1 84 ? -14.865 28.591 -31.424 1.00 59.62 84 ALA A CA 1
ATOM 665 C C . ALA A 1 84 ? -15.582 29.955 -31.357 1.00 59.62 84 ALA A C 1
ATOM 667 O O . ALA A 1 84 ? -15.853 30.554 -32.395 1.00 59.62 84 ALA A O 1
ATOM 668 N N . ALA A 1 85 ? -15.833 30.480 -30.152 1.00 59.56 85 ALA A N 1
ATOM 669 C CA . ALA A 1 85 ? -16.433 31.802 -29.965 1.00 59.56 85 ALA A CA 1
ATOM 670 C C . ALA A 1 85 ? -15.519 32.942 -30.455 1.00 59.56 85 ALA A C 1
ATOM 672 O O . ALA A 1 85 ? -15.993 33.878 -31.096 1.00 59.56 85 ALA A O 1
ATOM 673 N N . ALA A 1 86 ? -14.205 32.842 -30.223 1.00 57.88 86 ALA A N 1
ATOM 674 C CA . ALA A 1 86 ? -13.237 33.824 -30.717 1.00 57.88 86 ALA A CA 1
ATOM 675 C C . ALA A 1 86 ? -13.143 33.843 -32.257 1.00 57.88 86 ALA A C 1
ATOM 677 O O . ALA A 1 86 ? -13.075 34.913 -32.858 1.00 57.88 86 ALA A O 1
ATOM 678 N N . ALA A 1 87 ? -13.200 32.674 -32.906 1.00 58.62 87 ALA A N 1
ATOM 679 C CA . ALA A 1 87 ? -13.222 32.580 -34.367 1.00 58.62 87 ALA A CA 1
ATOM 680 C C . ALA A 1 87 ? -14.523 33.139 -34.977 1.00 58.62 87 ALA A C 1
ATOM 682 O O . ALA A 1 87 ? -14.481 33.787 -36.021 1.00 58.62 87 ALA A O 1
ATOM 683 N N . ALA A 1 88 ? -15.668 32.941 -34.314 1.00 58.19 88 ALA A N 1
ATOM 684 C CA . ALA A 1 88 ? -16.946 33.500 -34.756 1.00 58.19 88 ALA A CA 1
ATOM 685 C C . ALA A 1 88 ? -16.979 35.038 -34.662 1.00 58.19 88 ALA A C 1
ATOM 687 O O . ALA A 1 88 ? -17.468 35.691 -35.578 1.00 58.19 88 ALA A O 1
ATOM 688 N N . LEU A 1 89 ? -16.410 35.627 -33.603 1.00 57.91 89 LEU A N 1
ATOM 689 C CA . LEU A 1 89 ? -16.316 37.088 -33.464 1.00 57.91 89 LEU A CA 1
ATOM 690 C C . LEU A 1 89 ? -15.414 37.728 -34.532 1.00 57.91 89 LEU A C 1
ATOM 692 O O . LEU A 1 89 ? -15.728 38.809 -35.018 1.00 57.91 89 LEU A O 1
ATOM 696 N N . LEU A 1 90 ? -14.336 37.053 -34.938 1.00 59.41 90 LEU A N 1
ATOM 697 C CA . LEU A 1 90 ? -13.452 37.520 -36.014 1.00 59.41 90 LEU A CA 1
ATOM 698 C C . LEU A 1 90 ? -14.091 37.442 -37.411 1.00 59.41 90 LEU A C 1
ATOM 700 O O . LEU A 1 90 ? -13.777 38.271 -38.256 1.00 59.41 90 LEU A O 1
ATOM 704 N N . LEU A 1 91 ? -14.991 36.484 -37.655 1.00 58.28 91 LEU A N 1
ATOM 705 C CA . LEU A 1 91 ? -15.701 36.347 -38.936 1.00 58.28 91 LEU A CA 1
ATOM 706 C C . LEU A 1 91 ? -16.890 37.308 -39.091 1.00 58.28 91 LEU A C 1
ATOM 708 O O . LEU A 1 91 ? -17.267 37.606 -40.215 1.00 58.28 91 LEU A O 1
ATOM 712 N N . VAL A 1 92 ? -17.486 37.778 -37.992 1.00 57.81 92 VAL A N 1
ATOM 713 C CA . VAL A 1 92 ? -18.597 38.755 -38.014 1.00 57.81 92 VAL A CA 1
ATOM 714 C C . VAL A 1 92 ? -18.088 40.204 -38.089 1.00 57.81 92 VAL A C 1
ATOM 716 O O . VAL A 1 92 ? -18.841 41.105 -38.446 1.00 57.81 92 VAL A O 1
ATOM 719 N N . ALA A 1 93 ? -16.816 40.440 -37.759 1.00 55.00 93 ALA A N 1
ATOM 720 C CA . ALA A 1 93 ? -16.183 41.759 -37.777 1.00 55.00 93 ALA A CA 1
ATOM 721 C C . ALA A 1 93 ? -15.456 42.102 -39.099 1.00 55.00 93 ALA A C 1
ATOM 723 O O . ALA A 1 93 ? -14.753 43.113 -39.143 1.00 55.00 93 ALA A O 1
ATOM 724 N N . LEU A 1 94 ? -15.603 41.276 -40.144 1.00 51.03 94 LEU A N 1
ATOM 725 C CA . LEU A 1 94 ? -15.069 41.490 -41.496 1.00 51.03 94 LEU A CA 1
ATOM 726 C C . LEU A 1 94 ? -16.216 41.747 -42.482 1.00 51.03 94 LEU A C 1
ATOM 728 O O . LEU A 1 94 ? -16.055 42.648 -43.333 1.00 51.03 94 LEU A O 1
#